Protein AF-A0A8J6AKI2-F1 (afdb_monomer_lite)

Secondary structure (DSSP, 8-state):
-----SS-GGGGGGTT-S-HHHHHHHHHHHHHHHS-B--TTT--S-EEEEETTEEEETTT--EEE--SSSSS-HHHHHHHHHHHHHHHHHHHHHHHHHHHHHHHHHHHHHHHHHHHHHHHHHHHHHHHHHHHHHHHHHHHTT-

Foldseek 3Di:
DDDPDDPQPPLCVVPPPPDDPVSVVVVVLVCQQQAFPQDPPPRDSQWHDDAQQWIAGPPVRDIGGDHRRHRHDPVNVVVVVVVVVVVVVVVVVVVVVVVVVVVVVVVVVVVVVVVVVVVVVVVVVVVVVVVVVVVVVVVVVPD

Organism: Galemys pyrenaicus (NCBI:txid202257)

Sequence (143 aa):
MAKSTKKVGIVGKYGTCYGAFLSKMVKKTEIRQHAKYTCSFCDKIKMKRRAVGMWHCGSCMKTVAGGAWTYTTTSAVTVKSAIRRLKELKDQQTFYNLEHCLPIINELIYVTELLGLINVLTCINFVSQASLKDSQIKYFASY

Radius of gyration: 40.32 Å; chains: 1; bounding box: 74×43×121 Å

Structure (mmCIF, N/CA/C/O backbone):
data_AF-A0A8J6AKI2-F1
#
_entry.id   AF-A0A8J6AKI2-F1
#
loop_
_atom_site.group_PDB
_atom_site.id
_atom_site.type_symbol
_atom_site.label_atom_id
_atom_site.label_alt_id
_atom_site.label_comp_id
_atom_site.label_asym_id
_atom_site.label_entity_id
_atom_site.label_seq_id
_atom_site.pdbx_PDB_ins_code
_atom_site.Cartn_x
_atom_site.Cartn_y
_atom_site.Cartn_z
_atom_site.occupancy
_atom_site.B_iso_or_equiv
_atom_site.auth_seq_id
_atom_site.auth_comp_id
_atom_site.auth_asym_id
_atom_site.auth_atom_id
_atom_site.pdbx_PDB_model_num
ATOM 1 N N . MET A 1 1 ? 2.490 -13.055 -25.388 1.00 68.44 1 MET A N 1
ATOM 2 C CA . MET A 1 1 ? 3.393 -12.025 -24.821 1.00 68.44 1 MET A CA 1
ATOM 3 C C . MET A 1 1 ? 4.779 -12.640 -24.654 1.00 68.44 1 MET A C 1
ATOM 5 O O . MET A 1 1 ? 4.898 -13.598 -23.899 1.00 68.44 1 MET A O 1
ATOM 9 N N . ALA A 1 2 ? 5.800 -12.162 -25.371 1.00 89.88 2 ALA A N 1
ATOM 10 C CA . ALA A 1 2 ? 7.161 -12.696 -25.252 1.00 89.88 2 ALA A CA 1
ATOM 11 C C . ALA A 1 2 ? 7.899 -12.068 -24.056 1.00 89.88 2 ALA A C 1
ATOM 13 O O . ALA A 1 2 ? 7.779 -10.871 -23.788 1.00 89.88 2 ALA A O 1
ATOM 14 N N . LYS A 1 3 ? 8.666 -12.871 -23.313 1.00 89.06 3 LYS A N 1
ATOM 15 C CA . LYS A 1 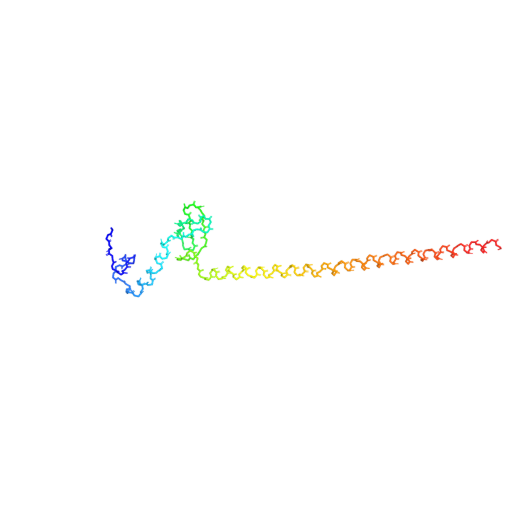3 ? 9.447 -12.393 -22.165 1.00 89.06 3 LYS A CA 1
ATOM 16 C C . LYS A 1 3 ? 10.716 -11.691 -22.657 1.00 89.06 3 LYS A C 1
ATOM 18 O O . LYS A 1 3 ? 11.651 -12.349 -23.090 1.00 89.06 3 LYS A O 1
ATOM 23 N N . SER A 1 4 ? 10.762 -10.365 -22.526 1.00 88.75 4 SER A N 1
ATOM 24 C CA . SER A 1 4 ? 11.884 -9.543 -23.012 1.00 88.75 4 SER A CA 1
ATOM 25 C C . SER A 1 4 ? 13.206 -9.760 -22.252 1.00 88.75 4 SER A C 1
ATOM 27 O O . SER A 1 4 ? 14.271 -9.710 -22.854 1.00 88.75 4 SER A O 1
ATOM 29 N N . THR A 1 5 ? 13.184 -10.032 -20.939 1.00 92.56 5 THR A N 1
ATOM 30 C CA . THR A 1 5 ? 14.424 -10.151 -20.143 1.00 92.56 5 THR A CA 1
ATOM 31 C C . THR A 1 5 ? 14.463 -11.412 -19.284 1.00 92.56 5 THR A C 1
ATOM 33 O O . THR A 1 5 ? 13.476 -11.778 -18.645 1.00 92.56 5 THR A O 1
ATOM 36 N N . LYS A 1 6 ? 15.628 -12.077 -19.211 1.00 91.88 6 LYS A N 1
ATOM 37 C CA . LYS A 1 6 ? 15.807 -13.299 -18.398 1.00 91.88 6 LYS A CA 1
ATOM 38 C C . LYS A 1 6 ? 15.847 -12.996 -16.894 1.00 91.88 6 LYS A C 1
ATOM 40 O O . LYS A 1 6 ? 15.156 -13.661 -16.126 1.00 91.88 6 LYS A O 1
ATOM 45 N N . LYS A 1 7 ? 16.647 -11.997 -16.484 1.00 91.88 7 LYS A N 1
ATOM 46 C CA . LYS A 1 7 ? 16.955 -11.689 -15.067 1.00 91.88 7 LYS A CA 1
ATOM 47 C C . LYS A 1 7 ? 16.599 -10.262 -14.632 1.00 91.88 7 LYS A C 1
ATOM 49 O O . LYS A 1 7 ? 16.105 -10.086 -13.520 1.00 91.88 7 LYS A O 1
ATOM 54 N N . VAL A 1 8 ? 16.850 -9.248 -15.461 1.00 92.50 8 VAL A N 1
ATOM 55 C CA . VAL A 1 8 ? 16.854 -7.835 -15.026 1.00 92.50 8 VAL A CA 1
ATOM 56 C C . VAL A 1 8 ? 15.455 -7.262 -14.743 1.00 92.50 8 VAL A C 1
ATOM 58 O O . VAL A 1 8 ? 15.254 -6.655 -13.693 1.00 92.50 8 VAL A O 1
ATOM 61 N N . GLY A 1 9 ? 14.442 -7.554 -15.565 1.00 93.69 9 GLY A N 1
ATOM 62 C CA . GLY A 1 9 ? 13.085 -7.027 -15.369 1.00 93.69 9 GLY A CA 1
ATOM 63 C C . GLY A 1 9 ? 13.028 -5.496 -15.465 1.00 93.69 9 GLY A C 1
ATOM 64 O O . GLY A 1 9 ? 13.672 -4.916 -16.331 1.00 93.69 9 GLY A O 1
ATOM 65 N N . ILE A 1 10 ? 12.285 -4.849 -14.555 1.00 94.62 10 ILE A N 1
ATOM 66 C CA . ILE A 1 10 ? 12.048 -3.389 -14.534 1.00 94.62 10 ILE A CA 1
ATOM 67 C C . ILE A 1 10 ? 13.331 -2.539 -14.471 1.00 94.62 10 ILE A C 1
ATOM 69 O O . ILE A 1 10 ? 13.374 -1.440 -15.014 1.00 94.62 10 ILE A O 1
ATOM 73 N N . VAL A 1 11 ? 14.401 -3.086 -13.887 1.00 95.50 11 VAL A N 1
ATOM 74 C CA . VAL A 1 11 ? 15.711 -2.424 -13.746 1.00 95.50 11 VAL A CA 1
ATOM 75 C C . VAL A 1 11 ? 16.489 -2.410 -15.070 1.00 95.50 11 VAL A C 1
ATOM 77 O O . VAL A 1 11 ? 17.527 -1.770 -15.163 1.00 95.50 11 VAL A O 1
ATOM 80 N N . GLY A 1 12 ? 15.971 -3.033 -16.138 1.00 93.88 12 GLY A N 1
ATOM 81 C CA . GLY A 1 12 ? 16.567 -2.955 -17.477 1.00 93.88 12 GLY A CA 1
ATOM 82 C C . GLY A 1 12 ? 16.731 -1.523 -18.006 1.00 93.88 12 GLY A C 1
ATOM 83 O O . GLY A 1 12 ? 17.611 -1.285 -18.825 1.00 93.88 12 GLY A O 1
ATOM 84 N N . LYS A 1 13 ? 15.960 -0.557 -17.482 1.00 94.00 13 LYS A N 1
ATOM 85 C CA . LYS A 1 13 ? 16.091 0.874 -17.807 1.00 94.00 13 LYS A CA 1
ATOM 86 C C . LYS A 1 13 ? 17.441 1.493 -17.422 1.00 94.00 13 LYS A C 1
ATOM 88 O O . LYS A 1 13 ? 17.807 2.513 -17.986 1.00 94.00 13 LYS A O 1
ATOM 93 N N . TYR A 1 14 ? 18.165 0.899 -16.472 1.00 93.38 14 TYR A N 1
ATOM 94 C CA . TYR A 1 14 ? 19.472 1.396 -16.025 1.00 93.38 14 TYR A CA 1
ATOM 95 C C . TYR A 1 14 ? 20.646 0.851 -16.858 1.00 93.38 14 TYR A C 1
ATOM 97 O O . TYR A 1 14 ? 21.793 1.217 -16.609 1.00 93.38 14 TYR A O 1
ATOM 105 N N . GLY A 1 15 ? 20.384 -0.022 -17.839 1.00 92.25 15 GLY A N 1
ATOM 106 C CA . GLY A 1 15 ? 21.415 -0.584 -18.709 1.00 92.25 15 GLY A CA 1
ATOM 107 C C . GLY A 1 15 ? 22.457 -1.417 -17.952 1.00 92.25 15 GLY A C 1
ATOM 108 O O . GLY A 1 15 ? 22.117 -2.254 -17.114 1.00 92.25 15 GLY A O 1
ATOM 109 N N . THR A 1 16 ? 23.731 -1.212 -18.285 1.00 93.25 16 THR A N 1
ATOM 110 C CA . THR A 1 16 ? 24.890 -1.946 -17.744 1.00 93.25 16 THR A CA 1
ATOM 111 C C . THR A 1 16 ? 25.528 -1.289 -16.513 1.00 93.25 16 THR A C 1
ATOM 113 O O . THR A 1 16 ? 26.409 -1.885 -15.894 1.00 93.25 16 THR A O 1
ATOM 116 N N . CYS A 1 17 ? 25.105 -0.081 -16.139 1.00 91.69 17 CYS A N 1
ATOM 117 C CA . CYS A 1 17 ? 25.731 0.719 -15.084 1.00 91.69 17 CYS A CA 1
ATOM 118 C C . CYS A 1 17 ? 25.412 0.213 -13.655 1.00 91.69 17 CYS A C 1
ATOM 120 O O . CYS A 1 17 ? 24.531 -0.620 -13.445 1.00 91.69 17 CYS A O 1
ATOM 122 N N . TYR A 1 18 ? 26.127 0.743 -12.648 1.00 92.56 18 TYR A N 1
ATOM 123 C CA . TYR A 1 18 ? 25.936 0.541 -11.190 1.00 92.56 18 TYR A CA 1
ATOM 124 C C . TYR A 1 18 ? 26.218 -0.863 -10.626 1.00 92.56 18 TYR A C 1
ATOM 126 O O . TYR A 1 18 ? 26.429 -1.022 -9.424 1.00 92.56 18 TYR A O 1
ATOM 134 N N . GLY A 1 19 ? 26.249 -1.892 -11.470 1.00 95.00 19 GLY A N 1
ATOM 135 C CA . GLY A 1 19 ? 26.576 -3.255 -11.066 1.00 95.00 19 GLY A CA 1
ATOM 136 C C . GLY A 1 19 ? 25.388 -4.072 -10.541 1.00 95.00 19 GLY A C 1
ATOM 137 O O . GLY A 1 1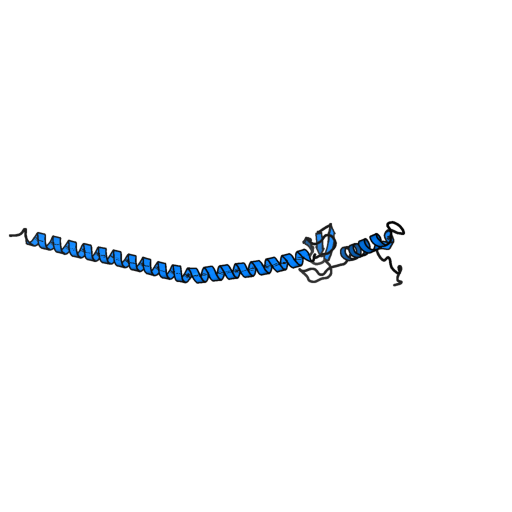9 ? 24.288 -3.586 -10.245 1.00 95.00 19 GLY A O 1
ATOM 138 N N . ALA A 1 20 ? 25.607 -5.386 -10.441 1.00 93.88 20 ALA A N 1
ATOM 139 C CA . ALA A 1 20 ? 24.533 -6.358 -10.242 1.00 93.88 20 ALA A CA 1
ATOM 140 C C . ALA A 1 20 ? 23.913 -6.331 -8.832 1.00 93.88 20 ALA A C 1
ATOM 142 O O . ALA A 1 20 ? 22.732 -6.654 -8.682 1.00 93.88 20 ALA A O 1
ATOM 143 N N . PHE A 1 21 ? 24.679 -5.979 -7.795 1.00 95.62 21 PHE A N 1
ATOM 144 C CA . PHE A 1 21 ? 24.181 -5.949 -6.416 1.00 95.62 21 PHE A CA 1
ATOM 145 C C . PHE A 1 21 ? 23.159 -4.824 -6.206 1.00 95.62 21 PHE A C 1
ATOM 147 O O . PHE A 1 21 ? 22.023 -5.098 -5.807 1.00 95.62 21 PHE A O 1
ATOM 154 N N . LEU A 1 22 ? 23.523 -3.590 -6.572 1.00 95.69 22 LEU A N 1
ATOM 155 C CA . LEU A 1 22 ? 22.629 -2.430 -6.511 1.00 95.69 22 LEU A CA 1
ATOM 156 C C . LEU A 1 22 ? 21.373 -2.663 -7.358 1.00 95.69 22 LEU A C 1
ATOM 158 O O . LEU A 1 22 ? 20.256 -2.466 -6.880 1.00 95.69 22 LEU A O 1
ATOM 162 N N . SER A 1 23 ? 21.542 -3.223 -8.558 1.00 95.75 23 SER A N 1
ATOM 163 C CA . SER A 1 23 ? 20.427 -3.597 -9.435 1.00 95.75 23 SER A CA 1
ATOM 164 C C . SER A 1 23 ? 19.435 -4.557 -8.767 1.00 95.75 23 SER A C 1
ATOM 166 O O . SER A 1 23 ? 18.221 -4.380 -8.874 1.00 95.75 23 SER A O 1
ATOM 168 N N . LYS A 1 24 ? 19.916 -5.572 -8.035 1.00 95.31 24 LYS A N 1
ATOM 169 C CA . LYS A 1 24 ? 19.047 -6.514 -7.304 1.00 95.31 24 LYS A CA 1
ATOM 170 C C . LYS A 1 24 ? 18.300 -5.835 -6.154 1.00 95.31 24 LYS A C 1
ATOM 172 O O . LYS A 1 24 ? 17.146 -6.192 -5.904 1.00 95.31 24 LYS A O 1
ATOM 177 N N . MET A 1 25 ? 18.937 -4.896 -5.454 1.00 96.19 25 MET A N 1
ATOM 178 C CA . MET A 1 25 ? 18.319 -4.154 -4.352 1.00 96.19 25 MET A CA 1
ATOM 179 C C . MET A 1 25 ? 17.217 -3.222 -4.869 1.00 96.19 25 MET A C 1
ATOM 181 O O . MET A 1 25 ? 16.072 -3.325 -4.422 1.00 96.19 25 MET A O 1
ATOM 185 N N . VAL A 1 26 ? 17.530 -2.401 -5.875 1.00 96.38 26 VAL A N 1
ATOM 186 C CA . VAL A 1 26 ? 16.581 -1.480 -6.519 1.00 96.38 26 VAL A CA 1
ATOM 187 C C . VAL A 1 26 ? 15.405 -2.248 -7.110 1.00 96.38 26 VAL A C 1
ATOM 189 O O . VAL A 1 26 ? 14.259 -1.882 -6.864 1.00 96.38 26 VAL A O 1
ATOM 192 N N . LYS A 1 27 ? 15.650 -3.387 -7.771 1.00 96.31 27 LYS A N 1
ATOM 193 C CA . LYS A 1 27 ? 14.585 -4.226 -8.342 1.00 96.31 27 LYS A CA 1
ATOM 194 C C . LYS A 1 27 ? 13.512 -4.597 -7.320 1.00 96.31 27 LYS A C 1
ATOM 196 O O . LYS A 1 27 ? 12.325 -4.505 -7.621 1.00 96.31 27 LYS A O 1
ATOM 201 N N . LYS A 1 28 ? 13.910 -5.027 -6.116 1.00 95.81 28 LYS A N 1
ATOM 202 C CA . LYS A 1 28 ? 12.961 -5.411 -5.054 1.00 95.81 28 LYS A CA 1
ATOM 203 C C . LYS A 1 28 ? 12.092 -4.222 -4.637 1.00 95.81 28 LYS A C 1
ATOM 205 O O . LYS A 1 28 ? 10.889 -4.382 -4.440 1.00 95.81 28 LYS A O 1
ATOM 210 N N . THR A 1 29 ? 12.695 -3.045 -4.523 1.00 95.88 29 THR A N 1
ATOM 211 C CA . THR A 1 29 ? 12.024 -1.809 -4.113 1.00 95.88 29 THR A CA 1
ATOM 212 C C . THR A 1 29 ? 11.105 -1.259 -5.209 1.00 95.88 29 THR A C 1
ATOM 214 O O . THR A 1 29 ? 9.958 -0.911 -4.929 1.00 95.88 29 THR A O 1
ATOM 217 N N . GLU A 1 30 ? 11.544 -1.267 -6.469 1.00 96.25 30 GLU A N 1
ATOM 218 C CA . GLU A 1 30 ? 10.749 -0.804 -7.613 1.00 96.25 30 GLU A CA 1
ATOM 219 C C . GLU A 1 30 ? 9.551 -1.704 -7.917 1.00 96.25 30 GLU A C 1
ATOM 221 O O . GLU A 1 30 ? 8.473 -1.225 -8.263 1.00 96.25 30 GLU A O 1
ATOM 226 N N . ILE A 1 31 ? 9.696 -3.019 -7.753 1.00 96.12 31 ILE A N 1
ATOM 227 C CA . ILE A 1 31 ? 8.550 -3.923 -7.892 1.00 96.12 31 ILE A CA 1
ATOM 228 C C . ILE A 1 31 ? 7.492 -3.583 -6.835 1.00 96.12 31 ILE A C 1
ATOM 230 O O . ILE A 1 31 ? 6.314 -3.453 -7.161 1.00 96.12 31 ILE A O 1
ATOM 234 N N . ARG A 1 32 ? 7.909 -3.384 -5.578 1.00 95.56 32 ARG A N 1
ATOM 235 C CA . ARG A 1 32 ? 6.994 -3.065 -4.470 1.00 95.56 32 ARG A CA 1
ATOM 236 C C . ARG A 1 32 ? 6.304 -1.713 -4.637 1.00 95.56 32 ARG A C 1
ATOM 238 O O . ARG A 1 32 ? 5.118 -1.624 -4.332 1.00 95.56 32 ARG A O 1
ATOM 245 N N . GLN A 1 33 ? 7.000 -0.690 -5.138 1.00 96.00 33 GLN A N 1
ATOM 246 C CA . GLN A 1 33 ? 6.407 0.645 -5.293 1.00 96.00 33 GLN A CA 1
ATOM 247 C C . GLN A 1 33 ? 5.382 0.718 -6.435 1.00 96.00 33 GLN A C 1
ATOM 249 O O . GLN A 1 33 ? 4.433 1.495 -6.347 1.00 96.00 33 GLN A O 1
ATOM 254 N N . HIS A 1 34 ? 5.590 -0.051 -7.513 1.00 95.25 34 HIS A N 1
ATOM 255 C CA . HIS A 1 34 ? 4.714 -0.059 -8.689 1.00 95.25 34 HIS A CA 1
ATOM 256 C C . HIS A 1 34 ? 3.610 -1.121 -8.607 1.00 95.25 34 HIS A C 1
ATOM 258 O O . HIS A 1 34 ? 2.679 -1.102 -9.416 1.00 95.25 34 HIS A O 1
ATOM 264 N N . ALA A 1 35 ? 3.687 -2.031 -7.634 1.00 95.38 35 ALA A N 1
ATOM 265 C CA . ALA A 1 35 ? 2.621 -2.975 -7.345 1.00 95.38 35 ALA A CA 1
ATOM 266 C C . ALA A 1 35 ? 1.334 -2.246 -6.923 1.00 95.38 35 ALA A C 1
ATOM 268 O O . ALA A 1 35 ? 1.358 -1.194 -6.280 1.00 95.38 35 ALA A O 1
ATOM 269 N N . LYS A 1 36 ? 0.189 -2.834 -7.282 1.00 95.31 36 LYS A N 1
ATOM 270 C CA . LYS A 1 36 ? -1.117 -2.413 -6.771 1.00 95.31 36 LYS A CA 1
ATOM 271 C C . LYS A 1 36 ? -1.414 -3.200 -5.500 1.00 95.31 36 LYS A C 1
ATOM 273 O O . LYS A 1 36 ? -1.254 -4.418 -5.498 1.00 95.31 36 LYS A O 1
ATOM 278 N N . TYR A 1 37 ? -1.883 -2.518 -4.461 1.00 95.94 37 TYR A N 1
ATOM 279 C CA . TYR A 1 37 ? -2.266 -3.145 -3.193 1.00 95.94 37 TYR A CA 1
ATOM 280 C C . TYR A 1 37 ? -3.787 -3.175 -3.017 1.00 95.94 37 TYR A C 1
ATOM 282 O O . TYR A 1 37 ? -4.524 -2.423 -3.672 1.00 95.94 37 TYR A O 1
ATOM 290 N N . THR A 1 38 ? -4.244 -4.050 -2.124 1.00 95.81 38 THR A N 1
ATOM 291 C CA . THR A 1 38 ? -5.622 -4.089 -1.627 1.00 95.81 38 THR A CA 1
ATOM 292 C C . THR A 1 38 ? -5.892 -2.861 -0.759 1.00 95.81 38 THR A C 1
ATOM 294 O O . THR A 1 38 ? -5.096 -2.489 0.101 1.00 95.81 38 THR A O 1
ATOM 297 N N . CYS A 1 39 ? -7.005 -2.180 -1.017 1.00 95.44 39 CYS A N 1
ATOM 298 C CA . CYS A 1 39 ? -7.415 -1.019 -0.236 1.00 95.44 39 CYS A CA 1
ATOM 299 C C . CYS A 1 39 ? -8.225 -1.454 0.988 1.00 95.44 39 CYS A C 1
ATOM 301 O O . CYS A 1 39 ? -9.271 -2.058 0.815 1.00 95.44 39 CYS A O 1
ATOM 303 N N . SER A 1 40 ? -7.823 -1.051 2.194 1.00 92.12 40 SER A N 1
ATOM 304 C CA . SER A 1 40 ? -8.510 -1.407 3.452 1.00 92.12 40 SER A CA 1
ATOM 305 C C . SER A 1 40 ? -9.920 -0.817 3.622 1.00 92.12 40 SER A C 1
ATOM 307 O O . SER A 1 40 ? -10.568 -1.091 4.621 1.00 92.12 40 SER A O 1
ATOM 309 N N . PHE A 1 41 ? -10.367 0.043 2.700 1.00 93.88 41 PHE A N 1
ATOM 310 C CA . PHE A 1 41 ? -11.681 0.698 2.755 1.00 93.88 41 PHE A CA 1
ATOM 311 C C . PHE A 1 41 ? -12.700 0.114 1.777 1.00 93.88 41 PHE A C 1
ATOM 313 O O . PHE A 1 41 ? -13.895 0.275 1.975 1.00 93.88 41 PHE A O 1
ATOM 320 N N . CYS A 1 42 ? -12.242 -0.455 0.661 1.00 94.56 42 CYS A N 1
ATOM 321 C CA . CYS A 1 42 ? -13.131 -0.935 -0.404 1.00 94.56 42 CYS A CA 1
ATOM 322 C C . CYS A 1 42 ? -12.722 -2.299 -0.962 1.00 94.56 42 CYS A C 1
ATOM 324 O O . CYS A 1 42 ? -13.274 -2.716 -1.977 1.00 94.56 42 CYS A O 1
ATOM 326 N N . ASP A 1 43 ? -11.686 -2.911 -0.384 1.00 95.50 43 ASP A N 1
ATOM 327 C CA . ASP A 1 43 ? -11.116 -4.232 -0.679 1.00 95.50 43 ASP A CA 1
ATOM 328 C C . ASP A 1 43 ? -10.708 -4.495 -2.138 1.00 95.50 43 ASP A C 1
ATOM 330 O O . ASP A 1 43 ? -10.251 -5.573 -2.509 1.00 95.50 43 ASP A O 1
ATOM 334 N N . LYS A 1 44 ? -10.756 -3.466 -2.986 1.00 95.56 44 LYS A N 1
ATOM 335 C CA . LYS A 1 44 ? -10.317 -3.518 -4.384 1.00 95.56 44 LYS A CA 1
ATOM 336 C C . LYS A 1 44 ? -8.800 -3.338 -4.488 1.00 95.56 44 LYS A C 1
ATOM 338 O O . LYS A 1 44 ? -8.209 -2.478 -3.827 1.00 95.56 44 LYS A O 1
ATOM 343 N N . ILE A 1 45 ? -8.168 -4.070 -5.412 1.00 95.50 45 ILE A N 1
ATOM 344 C CA . ILE A 1 45 ? -6.728 -3.973 -5.734 1.00 95.50 45 ILE A CA 1
ATOM 345 C C . ILE A 1 45 ? -6.461 -2.764 -6.651 1.00 95.50 45 ILE A C 1
ATOM 347 O O . ILE A 1 45 ? -6.082 -2.879 -7.821 1.00 95.50 45 ILE A O 1
ATOM 351 N N . LYS A 1 46 ? -6.739 -1.565 -6.136 1.00 96.25 46 LYS A N 1
ATOM 352 C CA . LYS A 1 46 ? -6.601 -0.288 -6.861 1.00 96.25 46 LYS A CA 1
ATOM 353 C C . LYS A 1 46 ? -5.786 0.756 -6.093 1.00 96.25 46 LYS A C 1
ATOM 355 O O . LYS A 1 46 ? -5.767 1.918 -6.498 1.00 96.25 46 LYS A O 1
ATOM 360 N N . MET A 1 47 ? -5.110 0.362 -5.012 1.00 96.50 47 MET A N 1
ATOM 361 C CA . MET A 1 47 ? -4.222 1.247 -4.260 1.00 96.50 47 MET A CA 1
ATOM 362 C C . MET A 1 47 ? -2.888 1.402 -4.999 1.00 96.50 47 MET A C 1
ATOM 364 O O . MET A 1 47 ? -2.226 0.405 -5.297 1.00 96.50 47 MET A O 1
ATOM 368 N N . LYS A 1 48 ? -2.501 2.643 -5.307 1.00 96.12 48 LYS A N 1
ATOM 369 C CA . LYS A 1 48 ? -1.251 2.991 -5.999 1.00 96.12 48 LYS A CA 1
ATOM 370 C C . LYS A 1 48 ? -0.511 4.090 -5.243 1.00 96.12 48 LYS A C 1
ATOM 372 O O . LYS A 1 48 ? -1.131 4.964 -4.641 1.00 96.12 48 LYS A O 1
ATOM 377 N N . ARG A 1 49 ? 0.817 4.084 -5.319 1.00 96.88 49 ARG A N 1
ATOM 378 C CA . ARG A 1 49 ? 1.650 5.150 -4.759 1.00 96.88 49 ARG A CA 1
ATOM 379 C C . ARG A 1 49 ? 1.500 6.435 -5.582 1.00 96.88 49 ARG A C 1
ATOM 381 O O . ARG A 1 49 ? 1.596 6.383 -6.807 1.00 96.88 49 ARG A O 1
ATOM 388 N N . ARG A 1 50 ? 1.279 7.572 -4.914 1.00 95.62 50 ARG A N 1
ATOM 389 C CA . ARG A 1 50 ? 1.291 8.913 -5.536 1.00 95.62 50 ARG A CA 1
ATOM 390 C C . ARG A 1 50 ? 2.584 9.656 -5.232 1.00 95.62 50 ARG A C 1
ATOM 392 O O . ARG A 1 50 ? 3.227 10.142 -6.150 1.00 95.62 50 ARG A O 1
ATOM 399 N N . ALA A 1 51 ? 2.971 9.682 -3.961 1.00 95.81 51 ALA A N 1
ATOM 400 C CA . ALA A 1 51 ? 4.217 10.276 -3.488 1.00 95.81 51 ALA A CA 1
ATOM 401 C C . ALA A 1 51 ? 4.888 9.345 -2.465 1.00 95.81 51 ALA A C 1
ATOM 403 O O . AL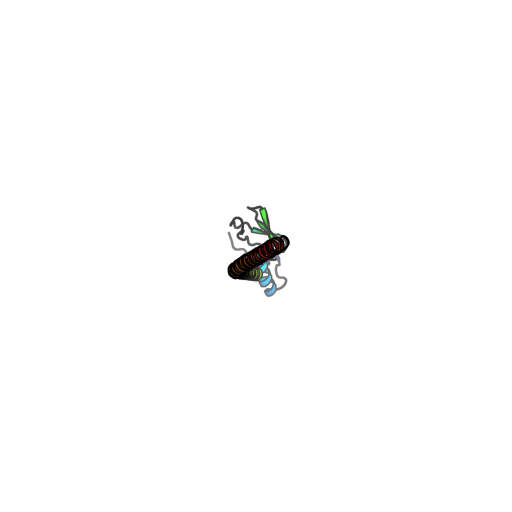A A 1 51 ? 4.380 8.263 -2.154 1.00 95.81 51 ALA A O 1
ATOM 404 N N . VAL A 1 52 ? 6.065 9.715 -1.961 1.00 95.81 52 VAL A N 1
ATOM 405 C CA . VAL A 1 52 ? 6.693 9.000 -0.837 1.00 95.81 52 VAL A CA 1
ATOM 406 C C . VAL A 1 52 ? 5.731 9.025 0.354 1.00 95.81 52 VAL A C 1
ATOM 408 O O . VAL A 1 52 ? 5.263 10.086 0.743 1.00 95.81 52 VAL A O 1
ATOM 411 N N . GLY A 1 53 ? 5.387 7.853 0.890 1.00 95.31 53 GLY A N 1
ATOM 412 C CA . GLY A 1 53 ? 4.491 7.738 2.042 1.00 95.31 53 GLY A CA 1
ATOM 413 C C . GLY A 1 53 ? 3.013 8.042 1.765 1.00 95.31 53 GLY A C 1
ATOM 414 O O . GLY A 1 53 ? 2.199 7.840 2.656 1.00 95.31 53 GLY A O 1
ATOM 415 N N . MET A 1 54 ? 2.633 8.455 0.550 1.00 96.25 54 MET A N 1
ATOM 416 C CA . MET A 1 54 ? 1.239 8.736 0.183 1.00 96.25 54 MET A CA 1
ATOM 417 C C . MET A 1 54 ? 0.713 7.729 -0.838 1.00 96.25 54 MET A C 1
ATOM 419 O O . MET A 1 54 ? 1.206 7.626 -1.971 1.00 96.25 54 MET A O 1
ATOM 423 N N . TRP A 1 55 ? -0.351 7.034 -0.453 1.00 97.19 55 TRP A N 1
ATOM 424 C CA . TRP A 1 55 ? -1.014 6.007 -1.247 1.00 97.19 55 TRP A CA 1
ATOM 425 C C . TRP A 1 55 ? -2.435 6.434 -1.572 1.00 97.19 55 TRP A C 1
ATOM 427 O O . TRP A 1 55 ? -3.163 6.877 -0.696 1.00 97.19 55 TRP A O 1
ATOM 437 N N . HIS A 1 56 ? -2.835 6.306 -2.830 1.00 96.38 56 HIS A N 1
ATOM 438 C CA . HIS A 1 56 ? -4.146 6.726 -3.303 1.00 96.38 56 HIS A CA 1
ATOM 439 C C . HIS A 1 56 ? -4.878 5.562 -3.955 1.00 96.38 56 HIS A C 1
ATOM 441 O O . HIS A 1 56 ? -4.332 4.848 -4.805 1.00 96.38 56 HIS A O 1
ATOM 447 N N . CYS A 1 57 ? -6.137 5.390 -3.575 1.00 96.69 57 CYS A N 1
ATOM 448 C CA . CYS A 1 57 ? -6.994 4.377 -4.155 1.00 96.69 57 CYS A CA 1
ATOM 449 C C . CYS A 1 57 ? -7.827 4.965 -5.291 1.00 96.69 57 CYS A C 1
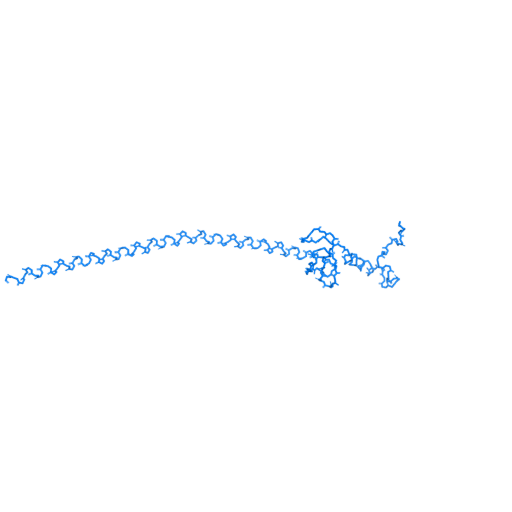ATOM 451 O O . CYS A 1 57 ? -8.650 5.847 -5.067 1.00 96.69 57 CYS A O 1
ATOM 453 N N . GLY A 1 58 ? -7.686 4.412 -6.496 1.00 94.56 58 GLY A N 1
ATOM 454 C CA . GLY A 1 58 ? -8.460 4.873 -7.652 1.00 94.56 58 GLY A CA 1
ATOM 455 C C . GLY A 1 58 ? -9.950 4.498 -7.637 1.00 94.56 58 GLY A C 1
ATOM 456 O O . GLY A 1 58 ? -10.664 4.924 -8.532 1.00 94.56 58 GLY A O 1
ATOM 457 N N . SER A 1 59 ? -10.429 3.671 -6.695 1.00 94.50 59 SER A N 1
ATOM 458 C CA . SER A 1 59 ? -11.868 3.359 -6.561 1.00 94.50 59 SER A CA 1
ATOM 459 C C . SER A 1 59 ? -12.577 4.179 -5.497 1.00 94.50 59 SER A C 1
ATOM 461 O O . SER A 1 59 ? -13.635 4.719 -5.778 1.00 94.50 59 SER A O 1
ATOM 463 N N . CYS A 1 60 ? -12.037 4.247 -4.278 1.00 95.06 60 CYS A N 1
ATOM 464 C CA . CYS A 1 60 ? -12.675 4.994 -3.188 1.00 95.06 60 CYS A CA 1
ATOM 465 C C . CYS A 1 60 ? -12.179 6.441 -3.073 1.00 95.06 60 CYS A C 1
ATOM 467 O O . CYS A 1 60 ? -12.634 7.163 -2.192 1.00 95.06 60 CYS A O 1
ATOM 469 N N . MET A 1 61 ? -11.218 6.848 -3.913 1.00 94.38 61 MET A N 1
ATOM 470 C CA . MET A 1 61 ? -10.589 8.176 -3.922 1.00 94.38 61 MET A CA 1
ATOM 471 C C . MET A 1 61 ? -9.935 8.583 -2.592 1.00 94.38 61 MET A C 1
ATOM 473 O O . MET A 1 61 ? -9.522 9.727 -2.421 1.00 94.38 61 MET A O 1
ATOM 477 N N . LYS A 1 62 ? -9.787 7.646 -1.650 1.00 94.94 62 LYS A N 1
ATOM 478 C CA . LYS A 1 62 ? -9.115 7.883 -0.374 1.00 94.94 62 LYS A CA 1
ATOM 479 C C . LYS A 1 62 ? -7.603 7.879 -0.563 1.00 94.94 62 LYS A C 1
ATOM 481 O O . LYS A 1 62 ? -7.051 7.040 -1.284 1.00 94.94 62 LYS A O 1
ATOM 486 N N . THR A 1 63 ? -6.954 8.804 0.134 1.00 95.69 63 THR A N 1
ATOM 487 C CA . THR A 1 63 ? -5.500 8.900 0.239 1.00 95.69 63 THR A CA 1
ATOM 488 C C . THR A 1 63 ? -5.091 8.535 1.660 1.00 95.69 63 THR A C 1
ATOM 490 O O . THR A 1 63 ? -5.710 8.984 2.620 1.00 95.69 63 THR A O 1
ATOM 493 N N . VAL A 1 64 ? -4.083 7.681 1.790 1.00 95.06 64 VAL A N 1
ATOM 494 C CA . VAL A 1 64 ? -3.661 7.050 3.041 1.00 95.06 64 VAL A CA 1
ATOM 495 C C . VAL A 1 64 ? -2.158 7.225 3.197 1.00 95.06 64 VAL A C 1
ATOM 497 O O . VAL A 1 64 ? -1.408 7.058 2.230 1.00 95.06 64 VAL A O 1
ATOM 500 N N . ALA A 1 65 ? -1.720 7.533 4.416 1.00 95.50 65 ALA A N 1
ATOM 501 C CA . ALA A 1 65 ? -0.310 7.506 4.769 1.00 95.50 65 ALA A CA 1
ATOM 502 C C . ALA A 1 65 ? 0.166 6.053 4.929 1.00 95.50 65 ALA A C 1
ATOM 504 O O . ALA A 1 65 ? -0.478 5.248 5.601 1.00 95.50 65 ALA A O 1
ATOM 505 N N . GLY A 1 66 ? 1.288 5.711 4.306 1.00 94.56 66 GLY A N 1
ATOM 506 C CA . GLY A 1 66 ? 1.856 4.365 4.325 1.00 94.56 66 GLY A CA 1
ATOM 507 C C . GLY A 1 66 ? 3.378 4.385 4.259 1.00 94.56 66 GLY A C 1
ATOM 508 O O . GLY A 1 66 ? 4.020 5.409 4.484 1.00 94.56 66 GLY A O 1
ATOM 509 N N . GLY A 1 67 ? 3.978 3.246 3.925 1.00 95.38 67 GLY A N 1
ATOM 510 C CA . GLY A 1 67 ? 5.426 3.163 3.743 1.00 95.38 67 GLY A CA 1
ATOM 511 C C . GLY A 1 67 ? 5.913 3.892 2.486 1.00 95.38 67 GLY A C 1
ATOM 512 O O . GLY A 1 67 ? 5.152 4.171 1.557 1.00 95.38 67 GLY A O 1
ATOM 513 N N . ALA A 1 68 ? 7.221 4.155 2.420 1.00 95.94 68 ALA A N 1
ATOM 514 C CA . ALA A 1 68 ? 7.845 4.799 1.261 1.00 95.94 68 ALA A CA 1
ATOM 515 C C . ALA A 1 68 ? 7.698 3.970 -0.031 1.00 95.94 68 ALA A C 1
ATOM 517 O O . ALA A 1 68 ? 7.398 4.517 -1.089 1.00 95.94 68 ALA A O 1
ATOM 518 N N . TRP A 1 69 ? 7.878 2.648 0.068 1.00 95.62 69 TRP A N 1
ATOM 519 C CA . TRP A 1 69 ? 7.884 1.720 -1.075 1.00 95.62 69 TRP A CA 1
ATOM 520 C C . TRP A 1 69 ? 6.822 0.619 -0.984 1.00 95.62 69 TRP A C 1
ATOM 522 O O . TRP A 1 69 ? 6.597 -0.101 -1.950 1.00 95.62 69 TRP A O 1
ATOM 532 N N . THR A 1 70 ? 6.190 0.459 0.178 1.00 95.25 70 THR A N 1
ATOM 533 C CA . THR A 1 70 ? 5.154 -0.548 0.454 1.00 95.25 70 THR A CA 1
ATOM 534 C C . THR A 1 70 ? 3.969 0.128 1.130 1.00 95.25 70 THR A C 1
ATOM 536 O O . THR A 1 70 ? 4.168 1.083 1.876 1.00 95.25 70 THR A O 1
ATOM 539 N N . TYR A 1 71 ? 2.748 -0.344 0.867 1.00 93.62 71 TYR A N 1
ATOM 540 C CA . TYR A 1 71 ? 1.537 0.247 1.445 1.00 93.62 71 TYR A CA 1
ATOM 541 C C . TYR A 1 71 ? 1.539 0.161 2.981 1.00 93.62 71 TYR A C 1
ATOM 543 O O . TYR A 1 71 ? 1.373 1.173 3.657 1.00 93.62 71 TYR A O 1
ATOM 551 N N . THR A 1 72 ? 1.845 -1.015 3.533 1.00 94.00 72 THR A N 1
ATOM 552 C CA . THR A 1 72 ? 1.973 -1.256 4.979 1.00 94.00 72 THR A CA 1
ATOM 553 C C . THR A 1 72 ? 3.366 -1.770 5.320 1.00 94.00 72 THR A C 1
ATOM 555 O O . THR A 1 72 ? 3.814 -2.766 4.751 1.00 94.00 72 THR A O 1
ATOM 558 N N . THR A 1 73 ? 4.042 -1.122 6.268 1.00 95.38 73 THR A N 1
ATOM 559 C CA . THR A 1 73 ? 5.331 -1.590 6.796 1.00 95.38 73 THR A CA 1
ATOM 560 C C . THR A 1 73 ? 5.118 -2.573 7.944 1.00 95.38 73 THR A C 1
ATOM 562 O O . THR A 1 73 ? 4.167 -2.438 8.713 1.00 95.38 73 THR A O 1
ATOM 565 N N . THR A 1 74 ? 6.020 -3.545 8.101 1.00 94.31 74 THR A N 1
ATOM 566 C CA . THR A 1 74 ? 5.947 -4.536 9.189 1.00 94.31 74 THR A CA 1
ATOM 567 C C . THR A 1 74 ? 5.912 -3.865 10.562 1.00 94.31 74 THR A C 1
ATOM 569 O O . THR A 1 74 ? 5.082 -4.217 11.392 1.00 94.31 74 THR A O 1
ATOM 572 N N . SE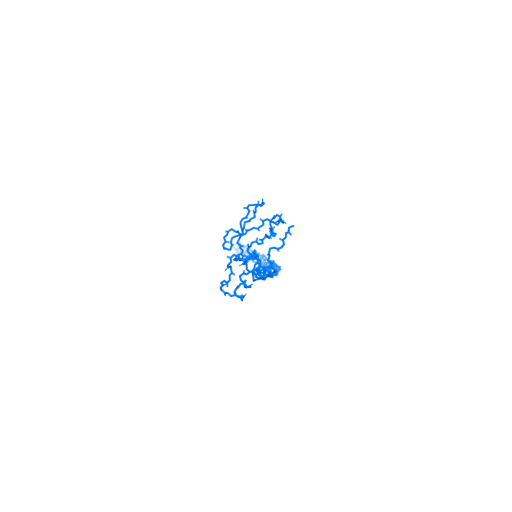R A 1 75 ? 6.733 -2.832 10.770 1.00 95.06 75 SER A N 1
ATOM 573 C CA . SER A 1 75 ? 6.771 -2.070 12.022 1.00 95.06 75 SER A CA 1
ATOM 574 C C . SER A 1 75 ? 5.460 -1.331 12.309 1.00 95.06 75 SER A C 1
ATOM 576 O O . SER A 1 75 ? 5.024 -1.263 13.451 1.00 95.06 75 SER A O 1
ATOM 578 N N . ALA A 1 76 ? 4.785 -0.795 11.285 1.00 94.62 76 ALA A N 1
ATOM 579 C CA . ALA A 1 76 ? 3.485 -0.155 11.490 1.00 94.62 76 ALA A CA 1
ATOM 580 C C . ALA A 1 76 ? 2.412 -1.179 11.887 1.00 94.62 76 ALA A C 1
ATOM 582 O O . ALA A 1 76 ? 1.563 -0.891 12.731 1.00 94.62 76 ALA A O 1
ATOM 583 N N . VAL A 1 77 ? 2.460 -2.386 11.313 1.00 94.69 77 VAL A N 1
ATOM 584 C CA . VAL A 1 77 ? 1.534 -3.473 11.660 1.00 94.69 77 VAL A CA 1
ATOM 585 C C . VAL A 1 77 ? 1.740 -3.923 13.110 1.00 94.69 77 VAL A C 1
ATOM 587 O O . VAL A 1 77 ? 0.758 -4.046 13.846 1.00 94.69 77 VAL A O 1
ATOM 590 N N . THR A 1 78 ? 2.990 -4.095 13.555 1.00 96.69 78 THR A N 1
ATOM 591 C CA . THR A 1 78 ? 3.286 -4.484 14.944 1.00 96.69 78 THR A CA 1
ATOM 592 C C . THR A 1 78 ? 2.849 -3.409 15.935 1.00 96.69 78 THR A C 1
ATOM 594 O O . THR A 1 78 ? 2.129 -3.722 16.883 1.00 96.69 78 THR A O 1
ATOM 597 N N . VAL A 1 79 ? 3.166 -2.136 15.679 1.00 97.06 79 VAL A N 1
ATOM 598 C CA . VAL A 1 79 ? 2.741 -1.013 16.533 1.00 97.06 79 VAL A CA 1
ATOM 599 C C . VAL A 1 79 ? 1.216 -0.918 16.605 1.00 97.06 79 VAL A C 1
ATOM 601 O O . VAL A 1 79 ? 0.664 -0.790 17.696 1.00 97.06 79 VAL A O 1
ATOM 604 N N . LYS A 1 80 ? 0.508 -1.064 15.477 1.00 94.94 80 LYS A N 1
ATOM 605 C CA . LYS A 1 80 ? -0.964 -1.059 15.459 1.00 94.94 80 LYS A CA 1
ATOM 606 C C . LYS A 1 80 ? -1.547 -2.181 16.324 1.00 94.94 80 LYS A C 1
ATOM 608 O O . LYS A 1 80 ? -2.506 -1.949 17.058 1.00 94.94 80 LYS A O 1
ATOM 613 N N . SER A 1 81 ? -0.962 -3.378 16.259 1.00 96.19 81 SER A N 1
ATOM 614 C CA . SER A 1 81 ? -1.395 -4.517 17.077 1.00 96.19 81 SER A CA 1
ATOM 615 C C . SER A 1 81 ? -1.096 -4.327 18.571 1.00 96.19 81 SER A C 1
ATOM 617 O O . SER A 1 81 ? -1.949 -4.635 19.401 1.00 96.19 81 SER A O 1
ATOM 619 N N . ALA A 1 82 ? 0.059 -3.748 18.912 1.00 97.19 82 ALA A N 1
ATOM 620 C CA . ALA A 1 82 ? 0.447 -3.453 20.287 1.00 97.19 82 ALA A CA 1
ATOM 621 C C . ALA A 1 82 ? -0.452 -2.374 20.907 1.00 97.19 82 ALA A C 1
ATOM 623 O O . ALA A 1 82 ? -0.965 -2.566 22.004 1.00 97.19 82 ALA A O 1
ATOM 624 N N . ILE A 1 83 ? -0.719 -1.281 20.182 1.00 97.06 83 ILE A N 1
ATOM 625 C CA . ILE A 1 83 ? -1.622 -0.214 20.641 1.00 97.06 83 ILE A CA 1
ATOM 626 C C . ILE A 1 83 ? -3.025 -0.766 20.893 1.00 97.06 83 ILE A C 1
ATOM 628 O O . ILE A 1 83 ? -3.638 -0.414 21.896 1.00 97.06 83 ILE A O 1
ATOM 632 N N . ARG A 1 84 ? -3.537 -1.635 20.010 1.00 96.88 84 ARG A N 1
ATOM 633 C CA . ARG A 1 84 ? -4.842 -2.280 20.211 1.00 96.88 84 ARG A CA 1
ATOM 634 C C . ARG A 1 84 ? -4.876 -3.056 21.531 1.00 96.88 84 ARG A C 1
ATOM 636 O O . ARG A 1 84 ? -5.758 -2.810 22.342 1.00 96.88 84 ARG A O 1
ATOM 643 N N . ARG A 1 85 ? -3.878 -3.913 21.772 1.00 96.94 85 ARG A N 1
ATOM 644 C CA . ARG A 1 85 ? -3.768 -4.691 23.017 1.00 96.94 85 ARG A CA 1
ATOM 645 C C . ARG A 1 85 ? -3.674 -3.796 24.257 1.00 96.94 85 ARG A C 1
ATOM 647 O O . ARG A 1 85 ? -4.315 -4.072 25.260 1.00 96.94 85 ARG A O 1
ATOM 654 N N . LEU A 1 86 ? -2.879 -2.726 24.201 1.00 95.81 86 LEU A N 1
ATOM 655 C CA . LEU A 1 86 ? -2.726 -1.798 25.327 1.00 95.81 86 LEU A CA 1
ATOM 656 C C . LEU A 1 86 ? -4.021 -1.041 25.644 1.00 95.81 86 LEU A C 1
ATOM 658 O O . LEU A 1 86 ? -4.295 -0.777 26.811 1.00 95.81 86 LEU A O 1
ATOM 662 N N . LYS A 1 87 ? -4.822 -0.711 24.624 1.00 95.56 87 LYS A N 1
ATOM 663 C CA . LYS A 1 87 ? -6.148 -0.111 24.821 1.00 95.56 87 LYS A CA 1
ATOM 664 C C . LYS A 1 87 ? -7.094 -1.078 25.529 1.00 95.56 87 LYS A C 1
ATOM 666 O O . LYS A 1 87 ? -7.653 -0.704 26.546 1.00 95.56 87 LYS A O 1
ATOM 671 N N . GLU A 1 88 ? -7.162 -2.327 25.073 1.00 92.62 88 GLU A N 1
ATOM 672 C CA . GLU A 1 88 ? -7.999 -3.368 25.692 1.00 92.62 88 GLU A CA 1
ATOM 673 C C . GLU A 1 88 ? -7.656 -3.578 27.179 1.00 92.62 88 GLU A C 1
ATOM 675 O O . GLU A 1 88 ? -8.551 -3.653 28.016 1.00 92.62 88 GLU A O 1
ATOM 680 N N . LEU A 1 89 ? -6.364 -3.591 27.528 1.00 92.38 89 LEU A N 1
ATOM 681 C CA . LEU A 1 89 ? -5.917 -3.698 28.924 1.00 92.38 89 LEU A CA 1
ATOM 682 C C . LEU A 1 89 ? -6.299 -2.473 29.765 1.00 92.38 89 LEU A C 1
ATOM 684 O O . LEU A 1 89 ? -6.685 -2.611 30.925 1.00 92.38 89 LEU A O 1
ATOM 688 N N . LYS A 1 90 ? -6.192 -1.268 29.194 1.00 91.25 90 LYS A N 1
ATOM 689 C CA . LYS A 1 90 ? -6.605 -0.038 29.876 1.00 91.25 90 LYS A CA 1
ATOM 690 C C . LYS A 1 90 ? -8.111 -0.027 30.123 1.00 91.25 90 LYS A C 1
ATOM 692 O O . LYS A 1 90 ? -8.527 0.333 31.220 1.00 91.25 90 LYS A O 1
ATOM 697 N N . ASP A 1 91 ? -8.898 -0.442 29.136 1.00 87.06 91 ASP A N 1
ATOM 698 C CA . ASP A 1 91 ? -10.353 -0.484 29.244 1.00 87.06 91 ASP A CA 1
ATOM 699 C C . ASP A 1 91 ? -10.768 -1.476 30.345 1.00 87.06 91 ASP A C 1
ATOM 701 O O . ASP A 1 91 ? -11.533 -1.114 31.238 1.00 87.06 91 ASP A O 1
ATOM 705 N N . GLN A 1 92 ? -10.163 -2.671 30.386 1.00 83.50 92 GLN A N 1
ATOM 706 C CA . GLN A 1 92 ? -10.346 -3.629 31.486 1.00 83.50 92 GLN A CA 1
ATOM 707 C C . GLN A 1 92 ? -10.032 -3.006 32.854 1.00 83.50 92 GLN A C 1
ATOM 709 O O . GLN A 1 92 ? -10.859 -3.085 33.758 1.00 83.50 92 GLN A O 1
ATOM 714 N N . GLN A 1 93 ? -8.888 -2.329 33.004 1.00 79.00 93 GLN A N 1
ATOM 715 C CA . GLN A 1 93 ? -8.535 -1.646 34.255 1.00 79.00 93 GLN A CA 1
ATOM 716 C C . GLN A 1 93 ? -9.578 -0.597 34.666 1.00 79.00 93 GLN A C 1
ATOM 718 O O . GLN A 1 93 ? -9.875 -0.459 35.853 1.00 79.00 93 GLN A O 1
ATOM 723 N N . THR A 1 94 ? -10.145 0.144 33.708 1.00 73.56 94 THR A N 1
ATOM 724 C CA . THR A 1 94 ? -11.195 1.124 34.018 1.00 73.56 94 THR A CA 1
ATOM 725 C C . THR A 1 94 ? -12.488 0.465 34.490 1.00 73.56 94 THR A C 1
ATOM 727 O O . THR A 1 94 ? -13.096 0.990 35.418 1.00 73.56 94 THR A O 1
ATOM 730 N N . PHE A 1 95 ? -12.863 -0.698 33.941 1.00 68.31 95 PHE A N 1
ATOM 731 C CA . PHE A 1 95 ? -13.998 -1.478 34.448 1.00 68.31 95 PHE A CA 1
ATOM 732 C C . PHE A 1 95 ? -13.752 -1.978 35.876 1.00 68.31 95 PHE A C 1
ATOM 734 O O . PHE A 1 95 ? -14.605 -1.756 36.730 1.00 68.31 95 PHE A O 1
ATOM 741 N N . TYR A 1 96 ? -12.571 -2.538 36.172 1.00 64.31 96 TYR A N 1
ATOM 742 C CA . TYR A 1 96 ? -12.240 -2.975 37.537 1.00 64.31 96 TYR A CA 1
ATOM 743 C C . TYR A 1 96 ? -12.287 -1.820 38.542 1.00 64.31 96 TYR A C 1
ATOM 745 O O . TYR A 1 96 ? -12.850 -1.969 39.622 1.00 64.31 96 TYR A O 1
ATOM 753 N N . ASN A 1 97 ? -11.741 -0.654 38.189 1.00 61.56 97 ASN A N 1
ATOM 754 C CA . ASN A 1 97 ? -11.758 0.514 39.071 1.00 61.56 97 ASN A CA 1
ATOM 755 C C . ASN A 1 97 ? -13.183 1.051 39.303 1.00 61.56 97 ASN A C 1
ATOM 757 O O . ASN A 1 97 ? -13.480 1.519 40.401 1.00 61.56 97 ASN A O 1
ATOM 761 N N . LEU A 1 98 ? -14.067 0.983 38.299 1.00 58.56 98 LEU A N 1
ATOM 762 C CA . LEU A 1 98 ? -15.475 1.360 38.458 1.00 58.56 98 LEU A CA 1
ATOM 763 C C . LEU A 1 98 ? -16.222 0.367 39.359 1.00 58.56 98 LEU A C 1
ATOM 765 O O . LEU A 1 98 ? -16.896 0.787 40.296 1.00 58.56 98 LEU A O 1
ATOM 769 N N . GLU A 1 99 ? -16.079 -0.936 39.106 1.00 59.00 99 GLU A N 1
ATOM 770 C CA . GLU A 1 99 ? -16.754 -1.979 39.886 1.00 59.00 99 GLU A CA 1
ATOM 771 C C . GLU A 1 99 ? -16.278 -2.037 41.341 1.00 59.00 99 GLU A C 1
ATOM 773 O O . GLU A 1 99 ? -17.080 -2.339 42.218 1.00 59.00 99 GLU A O 1
ATOM 778 N N . HIS A 1 100 ? -15.013 -1.712 41.633 1.00 60.00 100 HIS A N 1
ATOM 779 C CA . HIS A 1 100 ? -14.504 -1.685 43.011 1.00 60.00 100 HIS A CA 1
ATOM 780 C C . HIS A 1 100 ? -14.867 -0.409 43.787 1.00 60.00 100 HIS A C 1
ATOM 782 O O . HIS A 1 100 ? -15.047 -0.477 45.000 1.00 60.00 100 HIS A O 1
ATOM 788 N N . CYS A 1 101 ? -14.991 0.752 43.133 1.00 49.94 101 CYS A N 1
ATOM 789 C CA . CYS A 1 101 ? -15.348 1.996 43.830 1.00 49.94 101 CYS A CA 1
ATOM 790 C C . CYS A 1 101 ? -16.846 2.102 44.144 1.00 49.94 101 CYS A C 1
ATOM 792 O O . CYS A 1 101 ? -17.201 2.663 45.175 1.00 49.94 101 CYS A O 1
ATOM 794 N N . LEU A 1 102 ? -17.732 1.570 43.298 1.00 56.81 102 LEU A N 1
ATOM 795 C CA . LEU A 1 102 ? -19.185 1.651 43.505 1.00 56.81 102 LEU A CA 1
ATOM 796 C C . LEU A 1 102 ? -19.685 1.037 44.833 1.00 56.81 102 LEU A C 1
ATOM 798 O O . LEU A 1 102 ? -20.466 1.704 45.511 1.00 56.81 102 LEU A O 1
ATOM 802 N N . PRO A 1 103 ? -19.246 -0.162 45.268 1.00 61.34 103 PRO A N 1
ATOM 803 C CA . PRO A 1 103 ? -19.643 -0.701 46.568 1.00 61.34 103 PRO A CA 1
ATOM 804 C C . PRO A 1 103 ? -19.051 0.100 47.736 1.00 61.34 103 PRO A C 1
ATOM 806 O O . PRO A 1 103 ? -19.745 0.312 48.722 1.00 61.34 103 PRO A O 1
ATOM 809 N N . ILE A 1 104 ? -17.824 0.623 47.609 1.00 60.47 104 ILE A N 1
ATOM 810 C CA . ILE A 1 104 ? -17.194 1.460 48.648 1.00 60.47 104 ILE A CA 1
ATOM 811 C C . ILE A 1 104 ? -17.929 2.802 48.791 1.00 60.47 104 ILE A C 1
ATOM 813 O O . ILE A 1 104 ? -18.151 3.274 49.902 1.00 60.47 104 ILE A O 1
ATOM 817 N N . ILE A 1 105 ? -18.339 3.415 47.677 1.00 63.28 105 ILE A N 1
ATOM 818 C CA . ILE A 1 105 ? -19.096 4.673 47.679 1.00 63.28 105 ILE A CA 1
ATOM 819 C C . ILE A 1 105 ? -20.510 4.451 48.237 1.00 63.28 105 ILE A C 1
ATOM 821 O O . ILE A 1 105 ? -20.959 5.255 49.047 1.00 63.28 105 ILE A O 1
ATOM 825 N N . ASN A 1 106 ? -21.189 3.358 47.872 1.00 60.41 106 ASN A N 1
ATOM 826 C CA . ASN A 1 106 ? -22.517 3.034 48.410 1.00 60.41 106 ASN A CA 1
ATOM 827 C C . ASN A 1 106 ? -22.489 2.743 49.921 1.00 60.41 106 ASN A C 1
ATOM 829 O O . ASN A 1 106 ? -23.352 3.237 50.644 1.00 60.41 106 ASN A O 1
ATOM 833 N N . GLU A 1 107 ? -21.486 2.008 50.408 1.00 63.97 107 GLU A N 1
ATOM 834 C CA . GLU A 1 107 ? -21.263 1.795 51.848 1.00 63.97 107 GLU A CA 1
ATOM 835 C C . GLU A 1 107 ? -21.020 3.124 52.584 1.00 63.97 107 GLU A C 1
ATOM 837 O O . GLU A 1 107 ? -21.639 3.397 53.612 1.00 63.97 107 GLU A O 1
ATOM 842 N N . LEU A 1 108 ? -20.177 4.006 52.034 1.00 63.47 108 LEU A N 1
ATOM 843 C CA . LEU A 1 108 ? -19.908 5.317 52.637 1.00 63.47 108 LEU A CA 1
ATOM 844 C C . LEU A 1 108 ? -21.149 6.225 52.670 1.00 63.47 108 LEU A C 1
ATOM 846 O O . LEU A 1 108 ? -21.361 6.910 53.672 1.00 63.47 108 LEU A O 1
ATOM 850 N N . ILE A 1 109 ? -21.989 6.211 51.629 1.00 64.62 109 ILE A N 1
ATOM 851 C CA . ILE A 1 109 ? -23.254 6.966 51.596 1.00 64.62 109 ILE A CA 1
ATOM 852 C C . ILE A 1 109 ? -24.187 6.493 52.719 1.00 64.62 109 ILE A C 1
ATOM 854 O O . ILE A 1 109 ? -24.677 7.323 53.490 1.00 64.62 109 ILE A O 1
ATOM 858 N N . TYR A 1 110 ? -24.357 5.178 52.880 1.00 61.38 110 TYR A N 1
ATOM 859 C CA . TYR A 1 110 ? -25.209 4.602 53.925 1.00 61.38 110 TYR A CA 1
ATOM 860 C C . TYR A 1 110 ? -24.742 4.993 55.338 1.00 61.38 110 TYR A C 1
ATOM 862 O O . TYR A 1 110 ? -25.553 5.357 56.191 1.00 61.38 110 TYR A O 1
ATOM 870 N N . VAL A 1 111 ? -23.426 5.015 55.581 1.00 62.75 111 VAL A N 1
ATOM 871 C CA . VAL A 1 111 ? -22.852 5.465 56.862 1.00 62.75 111 VAL A CA 1
ATOM 872 C C . VAL A 1 111 ? -23.099 6.959 57.102 1.00 62.75 111 VAL A C 1
ATOM 874 O O . VAL A 1 111 ? -23.432 7.345 58.224 1.00 62.75 111 VAL A O 1
ATOM 877 N N . THR A 1 112 ? -22.985 7.814 56.080 1.00 60.78 112 THR A N 1
ATOM 878 C CA . THR A 1 112 ? -23.266 9.254 56.234 1.00 60.78 112 THR A CA 1
ATOM 879 C C . THR A 1 112 ? -24.744 9.559 56.472 1.00 60.78 112 THR A C 1
ATOM 881 O O . THR A 1 112 ? -25.051 10.408 57.310 1.00 60.78 112 THR A O 1
ATOM 884 N N . GLU A 1 113 ? -25.661 8.849 55.810 1.00 68.62 113 GLU A N 1
ATOM 885 C CA . GLU A 1 113 ? -27.102 8.984 56.055 1.00 68.62 113 GLU A CA 1
ATOM 886 C C . GLU A 1 113 ? -27.476 8.503 57.463 1.00 68.62 113 GLU A C 1
ATOM 888 O O . GLU A 1 113 ? -28.211 9.191 58.175 1.00 68.62 113 GLU A O 1
ATOM 893 N N . LEU A 1 114 ? -26.911 7.379 57.917 1.00 64.50 114 LEU A N 1
ATOM 894 C CA . LEU A 1 114 ? -27.113 6.873 59.277 1.00 64.50 114 LEU A CA 1
ATOM 895 C C . LEU A 1 114 ? -26.557 7.816 60.349 1.00 64.50 114 LEU A C 1
ATOM 897 O O . LEU A 1 114 ? -27.248 8.097 61.326 1.00 64.50 114 LEU A O 1
ATOM 901 N N . LEU A 1 115 ? -25.343 8.344 60.178 1.00 66.12 115 LEU A N 1
ATOM 902 C CA . LEU A 1 115 ? -24.777 9.339 61.099 1.00 66.12 115 LEU A CA 1
ATOM 903 C C . LEU A 1 115 ? -25.589 10.643 61.098 1.00 66.12 115 LEU A C 1
ATOM 905 O O . LEU A 1 115 ? -25.775 11.250 62.155 1.00 66.12 115 LEU A O 1
ATOM 909 N N . GLY A 1 116 ? -26.118 11.050 59.942 1.00 66.12 116 GLY A N 1
ATOM 910 C CA . GLY A 1 116 ? -27.057 12.164 59.825 1.00 66.12 116 GLY A CA 1
ATOM 911 C C . GLY A 1 116 ? -28.336 11.927 60.632 1.00 66.12 116 GLY A C 1
ATOM 912 O O . GLY A 1 116 ? -28.721 12.778 61.432 1.00 66.12 116 GLY A O 1
ATOM 913 N N . LEU A 1 117 ? -28.950 10.748 60.501 1.00 64.75 117 LEU A N 1
ATOM 914 C CA . LEU A 1 117 ? -30.133 10.356 61.274 1.00 64.75 117 LEU A CA 1
ATOM 915 C C . LEU A 1 117 ? -29.847 10.285 62.779 1.00 64.75 117 LEU A C 1
ATOM 917 O O . LEU A 1 117 ? -30.653 10.777 63.568 1.00 64.75 117 LEU A O 1
ATOM 921 N N . ILE A 1 118 ? -28.696 9.742 63.186 1.00 65.69 118 ILE A N 1
ATOM 922 C CA . ILE A 1 118 ? -28.273 9.686 64.593 1.00 65.69 118 ILE A CA 1
ATOM 923 C C . ILE A 1 118 ? -28.134 11.097 65.173 1.00 65.69 118 ILE A C 1
ATOM 925 O O . ILE A 1 118 ? -28.651 11.352 66.257 1.00 65.69 118 ILE A O 1
ATOM 929 N N . ASN A 1 119 ? -27.501 12.025 64.452 1.00 60.03 119 ASN A N 1
ATOM 930 C CA . ASN A 1 119 ? -27.350 13.412 64.902 1.00 60.03 119 ASN A CA 1
ATOM 931 C C . ASN A 1 119 ? -28.692 14.157 64.987 1.00 60.03 119 ASN A C 1
ATOM 933 O O . ASN A 1 119 ? -28.917 14.939 65.908 1.00 60.03 119 ASN A O 1
ATOM 937 N N . VAL A 1 120 ? -29.624 13.889 64.070 1.00 60.59 120 VAL A N 1
ATOM 938 C CA . VAL A 1 120 ? -30.984 14.446 64.144 1.00 60.59 120 VAL A CA 1
ATOM 939 C C . VAL A 1 120 ? -31.746 13.865 65.343 1.00 60.59 120 VAL A C 1
ATOM 941 O O . VAL A 1 120 ? -32.384 14.612 66.084 1.00 60.59 120 VAL A O 1
ATOM 944 N N . LEU A 1 121 ? -31.631 12.561 65.604 1.00 60.25 121 LEU A N 1
ATOM 945 C CA . LEU A 1 121 ? -32.233 11.893 66.765 1.00 60.25 121 LEU A CA 1
ATOM 946 C C . LEU A 1 121 ? -31.640 12.364 68.101 1.00 60.25 121 LEU A C 1
ATOM 948 O O . LEU A 1 121 ? -32.385 12.527 69.070 1.00 60.25 121 LEU A O 1
ATOM 952 N N . THR A 1 122 ? -30.332 12.615 68.188 1.00 58.09 122 THR A N 1
ATOM 953 C CA . THR A 1 122 ? -29.720 13.187 69.399 1.00 58.09 122 THR A CA 1
ATOM 954 C C . THR A 1 122 ? -30.150 14.636 69.610 1.00 58.09 122 THR A C 1
ATOM 956 O O . THR A 1 122 ? -30.466 14.998 70.743 1.00 58.09 122 THR A O 1
ATOM 959 N N . CYS A 1 123 ? -30.285 15.440 68.549 1.00 50.88 123 CYS A N 1
ATOM 960 C CA . CYS A 1 123 ? -30.864 16.784 68.636 1.00 50.88 123 CYS A CA 1
ATOM 961 C C . CYS A 1 123 ? -32.333 16.769 69.091 1.00 50.88 123 CYS A C 1
ATOM 963 O O . CYS A 1 123 ? -32.707 17.566 69.950 1.00 50.88 123 CYS A O 1
ATOM 965 N N . ILE A 1 124 ? -33.160 15.848 68.585 1.00 57.88 124 ILE A N 1
ATOM 966 C CA . ILE A 1 124 ? -34.567 15.712 69.003 1.0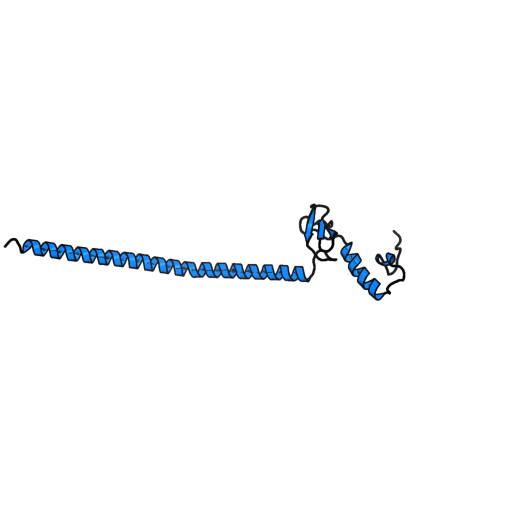0 57.88 124 ILE A CA 1
ATOM 967 C C . ILE A 1 124 ? -34.658 15.301 70.479 1.00 57.88 124 ILE A C 1
ATOM 969 O O . ILE A 1 124 ? -35.410 15.908 71.243 1.00 57.88 124 ILE A O 1
ATOM 973 N N . ASN A 1 125 ? -33.857 14.326 70.915 1.00 52.47 125 ASN A N 1
ATOM 974 C CA . ASN A 1 125 ? -33.822 13.903 72.317 1.00 52.47 125 ASN A CA 1
ATOM 975 C C . ASN A 1 125 ? -33.300 15.011 73.250 1.00 52.47 125 ASN A C 1
ATOM 977 O O . ASN A 1 125 ? -33.804 15.163 74.364 1.00 52.47 125 ASN A O 1
ATOM 981 N N . PHE A 1 126 ? -32.349 15.828 72.789 1.00 50.97 126 PHE A N 1
ATOM 982 C CA . PHE A 1 126 ? -31.841 16.983 73.531 1.00 50.97 126 PHE A CA 1
ATOM 983 C C . PHE A 1 126 ? -32.903 18.086 73.691 1.00 50.97 126 PHE A C 1
ATOM 985 O O . PHE A 1 126 ? -33.115 18.584 74.797 1.00 50.97 126 PHE A O 1
ATOM 992 N N . VAL A 1 127 ? -33.642 18.414 72.624 1.00 54.06 127 VAL A N 1
ATOM 993 C CA . VAL A 1 127 ? -34.759 19.379 72.672 1.00 54.06 127 VAL A CA 1
ATOM 994 C C . VAL A 1 127 ? -35.919 18.850 73.529 1.00 54.06 127 VAL A C 1
ATOM 996 O O . VAL A 1 127 ? -36.508 19.604 74.307 1.00 54.06 127 VAL A O 1
ATOM 999 N N . SER A 1 128 ? -36.203 17.545 73.480 1.00 53.72 128 SER A N 1
ATOM 1000 C CA . SER A 1 128 ? -37.237 16.920 74.315 1.00 53.72 128 SER A CA 1
ATOM 1001 C C . SER A 1 128 ? -36.880 16.926 75.810 1.00 53.72 128 SER A C 1
ATOM 1003 O O . SER A 1 128 ? -37.767 17.108 76.645 1.00 53.72 128 SER A O 1
ATOM 1005 N N . GLN A 1 129 ? -35.601 16.775 76.177 1.00 53.56 129 GLN A N 1
ATOM 1006 C CA . GLN A 1 129 ? -35.146 16.913 77.569 1.00 53.56 129 GLN A CA 1
ATOM 1007 C C . GLN A 1 129 ? -35.125 18.374 78.050 1.00 53.56 129 GLN A C 1
ATOM 1009 O O . GLN A 1 129 ? -35.352 18.623 79.236 1.00 53.56 129 GLN A O 1
ATOM 1014 N N . ALA A 1 130 ? -34.887 19.341 77.156 1.00 52.69 130 ALA A N 1
ATOM 1015 C CA . ALA A 1 130 ? -34.958 20.769 77.476 1.00 52.69 130 ALA A CA 1
ATOM 1016 C C . ALA A 1 130 ? -36.404 21.224 77.765 1.00 52.69 130 ALA A C 1
ATOM 1018 O O . ALA A 1 130 ? -36.649 21.891 78.769 1.00 52.69 130 ALA A O 1
ATOM 1019 N N . SER A 1 131 ? -37.383 20.768 76.974 1.00 48.62 131 SER A N 1
ATOM 1020 C CA . SER A 1 131 ? -38.794 21.148 77.157 1.00 48.62 131 SER A CA 1
ATOM 1021 C C . SER A 1 131 ? -39.430 20.591 78.446 1.00 48.62 131 SER A C 1
ATOM 1023 O O . SER A 1 131 ? -40.364 21.192 78.978 1.00 48.62 131 SER A O 1
ATOM 1025 N N . LEU A 1 132 ? -38.921 19.475 78.988 1.00 49.44 132 LEU A N 1
ATOM 1026 C CA . LEU A 1 132 ? -39.349 18.927 80.288 1.00 49.44 132 LEU A CA 1
ATOM 1027 C C . LEU A 1 132 ? -38.802 19.731 81.482 1.00 49.44 132 LEU A C 1
ATOM 1029 O O . LEU A 1 132 ? -39.469 19.809 82.515 1.00 49.44 132 LEU A O 1
ATOM 1033 N N . LYS A 1 133 ? -37.627 20.367 81.348 1.00 49.72 133 LYS A N 1
ATOM 1034 C CA . LYS A 1 133 ? -37.038 21.215 82.402 1.00 49.72 133 LYS A CA 1
ATOM 1035 C C . LYS A 1 133 ? -37.737 22.575 82.505 1.00 49.72 133 LYS A C 1
ATOM 1037 O O . LYS A 1 133 ? -38.005 23.017 83.618 1.00 49.72 133 LYS A O 1
ATOM 1042 N N . ASP A 1 134 ? -38.145 23.171 81.384 1.00 45.91 134 ASP A N 1
ATOM 1043 C CA . ASP A 1 134 ? -38.913 24.429 81.393 1.00 45.91 134 ASP A CA 1
ATOM 1044 C C . ASP A 1 134 ? -40.341 24.258 81.934 1.00 45.91 134 ASP A C 1
ATOM 1046 O O . ASP A 1 134 ? -40.892 25.172 82.554 1.00 45.91 134 ASP A O 1
ATOM 1050 N N . SER A 1 135 ? -40.942 23.075 81.762 1.00 48.84 135 SER A N 1
ATOM 1051 C CA . SER A 1 135 ? -42.266 22.795 82.322 1.00 48.84 135 SER A CA 1
ATOM 1052 C C . SER A 1 135 ? -42.223 22.590 83.844 1.00 48.84 135 SER A C 1
ATOM 1054 O O . SER A 1 135 ? -43.150 23.016 84.521 1.00 48.84 135 SER A O 1
ATOM 1056 N N . GLN A 1 136 ? -41.147 22.024 84.408 1.00 48.38 136 GLN A N 1
ATOM 1057 C CA . GLN A 1 136 ? -40.974 21.882 85.867 1.00 48.38 136 GLN A CA 1
ATOM 1058 C C . GLN A 1 136 ? -40.671 23.222 86.570 1.00 48.38 136 GLN A C 1
ATOM 1060 O O . GLN A 1 136 ? -41.098 23.424 87.704 1.00 48.38 136 GLN A O 1
ATOM 1065 N N . ILE A 1 137 ? -40.016 24.175 85.891 1.00 48.47 137 ILE A N 1
ATOM 1066 C CA . ILE A 1 137 ? -39.730 25.514 86.446 1.00 48.47 137 ILE A CA 1
ATOM 1067 C C . ILE A 1 137 ? -41.007 26.374 86.540 1.00 48.47 137 ILE A C 1
ATOM 1069 O O . ILE A 1 137 ? -41.161 27.139 87.491 1.00 48.47 137 ILE A O 1
ATOM 1073 N N . LYS A 1 138 ? -41.976 26.210 85.626 1.00 45.16 138 LYS A N 1
ATOM 1074 C CA . LYS A 1 138 ? -43.270 26.923 85.698 1.00 45.16 138 LYS A CA 1
ATOM 1075 C C . LYS A 1 138 ? -44.195 26.420 86.815 1.00 45.16 138 LYS A C 1
ATOM 1077 O O . LYS A 1 138 ? -44.970 27.215 87.335 1.00 45.16 138 LYS A O 1
ATOM 1082 N N . TYR A 1 139 ? -44.097 25.149 87.218 1.00 45.25 139 TYR A N 1
ATOM 1083 C CA . TYR A 1 139 ? -44.871 24.611 88.350 1.00 45.25 139 TYR A CA 1
ATOM 1084 C C . TYR A 1 139 ? -44.324 25.039 89.725 1.00 45.25 139 TYR A C 1
ATOM 1086 O O . TYR A 1 139 ? -45.079 25.042 90.692 1.00 45.25 139 TYR A O 1
ATOM 1094 N N . PHE A 1 140 ? -43.054 25.452 89.822 1.00 43.72 140 PHE A N 1
ATOM 1095 C CA . PHE A 1 140 ? -42.444 25.913 91.080 1.00 43.72 140 PHE A CA 1
ATOM 1096 C C . PHE A 1 140 ? -42.575 27.426 91.335 1.00 43.72 140 PHE A C 1
ATOM 1098 O O . PHE A 1 140 ? -42.308 27.874 92.442 1.00 43.72 140 PHE A O 1
ATOM 1105 N N . ALA A 1 141 ? -43.003 28.214 90.342 1.00 42.62 141 ALA A N 1
ATOM 1106 C CA . ALA A 1 141 ? -43.211 29.664 90.465 1.00 42.62 141 ALA A CA 1
ATOM 1107 C C . ALA A 1 141 ? -44.659 30.058 90.839 1.00 42.62 141 ALA A C 1
ATOM 1109 O O . ALA A 1 141 ? -45.012 31.233 90.764 1.00 42.62 141 ALA A O 1
ATOM 1110 N N . SER A 1 142 ? -45.505 29.084 91.196 1.00 48.06 142 SER A N 1
ATOM 1111 C CA . SER A 1 142 ? -46.917 29.290 91.561 1.00 48.06 142 SER A CA 1
ATOM 1112 C C . SER A 1 142 ? -47.255 28.860 93.001 1.00 48.06 142 SER A C 1
ATOM 1114 O O . SER A 1 142 ? -48.437 28.708 93.315 1.00 48.06 142 SER A O 1
ATOM 1116 N N . TYR A 1 143 ? -46.244 28.686 93.860 1.00 43.94 143 TYR A N 1
ATOM 1117 C CA . TYR A 1 143 ? -46.379 28.541 95.316 1.00 43.94 143 TYR A CA 1
ATOM 1118 C C . TYR A 1 143 ? -45.659 29.680 96.032 1.00 43.94 143 TYR A C 1
ATOM 1120 O O . TYR A 1 143 ? -44.571 30.069 95.549 1.00 43.94 143 TYR A O 1
#

pLDDT: mean 81.14, std 18.62, range [42.62, 97.19]

InterPro domains:
  IPR002674 Large ribosomal subunit protein eL43 [PF01780] (5-88)
  IPR002674 Large ribosomal subunit protein eL43 [TIGR00280] (1-91)
  IPR011331 Large ribosomal subunit protein eL37/eL43 [G3DSA:2.20.25.30] (2-92)
  IPR011332 Zinc-binding ribosomal protein [SSF57829] (10-81)